Protein AF-A0A7Y4WC25-F1 (afdb_monomer)

Secondary structure (DSSP, 8-state):
-------------------TTTTSSS-EEEEETTTEEEEEEETTEEEEEETTS-GGG----BSSHHHHHHHHHHHTSTTSSSPPPGGGEEEEE--HHHHHHHHHHS----TT----

Nearest PDB structures (foldseek):
  9dtr-assembly1_v  TM=3.195E-01  e=4.564E+00  Saccharomyces cerevisiae

Solvent-accessible surface area (backbone atoms only — not comparable to full-atom values): 7009 Å² total; per-residue (Å²): 140,81,84,89,80,77,84,81,88,67,99,77,82,74,78,75,62,70,52,88,61,40,87,44,81,64,41,19,26,47,33,34,79,83,51,28,37,36,30,50,54,58,94,78,41,80,35,23,48,71,71,61,74,58,51,47,64,27,52,35,51,27,84,40,66,68,57,47,52,52,48,50,52,43,41,46,26,92,87,28,86,74,56,48,60,68,91,42,53,44,82,43,75,33,59,49,67,61,24,52,49,31,30,70,77,30,60,71,73,57,90,79,69,67,84,130

Foldseek 3Di:
DDDPDDPPPDPDDDDDQAPPCLLPAKAKWKAFQPQGTWLTADPLGTHHPPNNVCLLSFGHGDRYPVRVVVVLVCLQDPVRPHRDDSVRMDMDMRDNVRRVVSNVVPPPPPPPPPDD

Structure (mmCIF, N/CA/C/O backbone):
data_AF-A0A7Y4WC25-F1
#
_entry.id   AF-A0A7Y4WC25-F1
#
loop_
_atom_site.group_PDB
_atom_site.id
_atom_site.type_symbol
_atom_site.label_atom_id
_atom_site.label_alt_id
_atom_site.label_comp_id
_atom_site.label_asym_id
_atom_site.label_entity_id
_atom_sit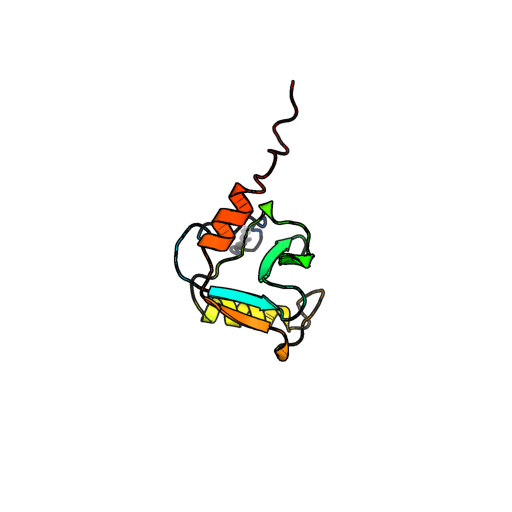e.label_seq_id
_atom_site.pdbx_PDB_ins_code
_atom_site.Cartn_x
_atom_site.Cartn_y
_atom_site.Cartn_z
_atom_site.occupancy
_atom_site.B_iso_or_equiv
_atom_site.auth_seq_id
_atom_site.auth_comp_id
_atom_site.auth_asym_id
_atom_site.auth_atom_id
_atom_site.pdbx_PDB_model_num
ATOM 1 N N . MET A 1 1 ? -23.421 43.348 -3.992 1.00 40.81 1 MET A N 1
ATOM 2 C CA . MET A 1 1 ? -23.789 42.730 -2.698 1.00 40.81 1 MET A CA 1
ATOM 3 C C . MET A 1 1 ? -24.874 41.711 -3.036 1.00 40.81 1 MET A C 1
ATOM 5 O O . MET A 1 1 ? -25.924 42.128 -3.481 1.00 40.81 1 MET A O 1
ATOM 9 N N . LEU A 1 2 ? -24.627 40.406 -3.122 1.00 38.16 2 LEU A N 1
ATOM 10 C CA . LEU A 1 2 ? -23.983 39.520 -2.155 1.00 38.16 2 LEU A CA 1
ATOM 11 C C . LEU A 1 2 ? -22.886 38.628 -2.761 1.00 38.16 2 LEU A C 1
ATOM 13 O O . LEU A 1 2 ? -22.906 38.282 -3.939 1.00 38.16 2 LEU A O 1
ATOM 17 N N . LEU A 1 3 ? -21.927 38.306 -1.893 1.00 34.00 3 LEU A N 1
ATOM 18 C CA . LEU A 1 3 ? -20.726 37.508 -2.104 1.00 34.00 3 LEU A CA 1
ATOM 19 C C . LEU A 1 3 ? -21.023 36.117 -2.685 1.00 34.00 3 LEU A C 1
ATOM 21 O O . LEU A 1 3 ? -21.731 35.327 -2.065 1.00 34.00 3 LEU A O 1
ATOM 25 N N . TRP A 1 4 ? -20.337 35.756 -3.768 1.00 30.22 4 TRP A N 1
ATOM 26 C CA . TRP A 1 4 ? -20.023 34.358 -4.056 1.00 30.22 4 TRP A CA 1
ATOM 27 C C . TRP A 1 4 ? -18.751 33.983 -3.291 1.00 30.22 4 TRP A C 1
ATOM 29 O O . TRP A 1 4 ? -17.641 34.123 -3.793 1.00 30.22 4 TRP A O 1
ATOM 39 N N . LYS A 1 5 ? -18.909 33.531 -2.043 1.00 40.50 5 LYS A N 1
ATOM 40 C CA . LYS A 1 5 ? -17.869 32.775 -1.338 1.00 40.50 5 LYS A CA 1
ATOM 41 C C . LYS A 1 5 ? -18.231 31.297 -1.447 1.00 40.50 5 LYS A C 1
ATOM 43 O O . LYS A 1 5 ? -18.996 30.779 -0.642 1.00 40.50 5 LYS A O 1
ATOM 48 N N . LYS A 1 6 ? -17.680 30.616 -2.447 1.00 37.31 6 LYS A N 1
ATOM 49 C CA . LYS A 1 6 ? -17.487 29.166 -2.386 1.00 37.31 6 LYS A CA 1
ATOM 50 C C . LYS A 1 6 ? -15.992 28.925 -2.243 1.00 37.31 6 LYS A C 1
ATOM 52 O O . LYS A 1 6 ? -15.272 28.797 -3.223 1.00 37.31 6 LYS A O 1
ATOM 57 N N . HIS A 1 7 ? -15.543 28.943 -0.989 1.00 38.41 7 HIS A N 1
ATOM 58 C CA . HIS A 1 7 ? -14.337 28.226 -0.603 1.00 38.41 7 HIS A CA 1
ATOM 59 C C . HIS A 1 7 ? -14.639 26.740 -0.803 1.00 38.41 7 HIS A C 1
ATOM 61 O O . HIS A 1 7 ? -15.397 26.165 -0.028 1.00 38.41 7 HIS A O 1
ATOM 67 N N . TYR A 1 8 ? -14.074 26.148 -1.847 1.00 38.03 8 TYR A N 1
ATOM 68 C CA . TYR A 1 8 ? -13.748 24.729 -1.831 1.00 38.03 8 TYR A CA 1
ATOM 69 C C . TYR A 1 8 ? -12.241 24.647 -1.653 1.00 38.03 8 TYR A C 1
ATOM 71 O O . TYR A 1 8 ? -11.482 24.588 -2.613 1.00 38.03 8 TYR A O 1
ATOM 79 N N . ASP A 1 9 ? -11.837 24.736 -0.391 1.00 44.38 9 ASP A N 1
ATOM 80 C CA . ASP A 1 9 ? -10.570 24.185 0.057 1.00 44.38 9 ASP A CA 1
ATOM 81 C C . ASP A 1 9 ? -10.885 22.742 0.454 1.00 44.38 9 ASP A C 1
ATOM 83 O O . ASP A 1 9 ? -11.453 22.473 1.514 1.00 44.38 9 ASP A O 1
ATOM 87 N N . THR A 1 10 ? -10.699 21.816 -0.481 1.00 34.53 10 THR A N 1
ATOM 88 C CA . THR A 1 10 ? -10.650 20.384 -0.185 1.00 34.53 10 THR A CA 1
ATOM 89 C C . THR A 1 10 ? -9.776 19.738 -1.248 1.00 34.53 10 THR A C 1
ATOM 91 O O . THR A 1 10 ? -10.219 19.439 -2.357 1.00 34.53 10 THR A O 1
ATOM 94 N N . GLU A 1 11 ? -8.497 19.574 -0.916 1.00 40.16 11 GLU A N 1
ATOM 95 C CA . GLU A 1 11 ? -7.600 18.641 -1.588 1.00 40.16 11 GLU A CA 1
ATOM 96 C C . GLU A 1 11 ? -8.233 17.238 -1.564 1.00 40.16 11 GLU A C 1
ATOM 98 O O . GLU A 1 11 ? -8.145 16.521 -0.574 1.00 40.16 11 GLU A O 1
ATOM 103 N N . GLY A 1 12 ? -8.928 16.855 -2.633 1.00 38.34 12 GLY A N 1
ATOM 104 C CA . GLY A 1 12 ? -9.582 15.542 -2.724 1.00 38.34 12 GLY A CA 1
ATOM 105 C C . GLY A 1 12 ? -9.724 15.007 -4.145 1.00 38.34 12 GLY A C 1
ATOM 106 O O . GLY A 1 12 ? -10.370 13.992 -4.358 1.00 38.34 12 GLY A O 1
ATOM 107 N N . GLY A 1 13 ? -9.122 15.683 -5.123 1.00 38.06 13 GLY A N 1
ATOM 108 C CA . GLY A 1 13 ? -9.088 15.262 -6.521 1.00 38.06 13 GLY A CA 1
ATOM 109 C C . GLY A 1 13 ? -7.654 15.066 -6.992 1.00 38.06 13 GLY A C 1
ATOM 110 O O . GLY A 1 13 ? -7.223 15.749 -7.915 1.00 38.06 13 GLY A O 1
ATOM 111 N N . ARG A 1 14 ? -6.875 14.200 -6.331 1.00 41.31 14 ARG A N 1
ATOM 112 C CA . ARG A 1 14 ? -5.593 13.753 -6.891 1.00 41.31 14 ARG A CA 1
ATOM 113 C C . ARG A 1 14 ? -5.847 12.508 -7.723 1.00 41.31 14 ARG A C 1
ATOM 115 O O . ARG A 1 14 ? -6.046 11.421 -7.196 1.00 41.31 14 ARG A O 1
ATOM 122 N N . THR A 1 15 ? -5.832 12.708 -9.034 1.00 45.72 15 THR A N 1
ATOM 123 C CA . THR A 1 15 ? -5.482 11.703 -10.036 1.00 45.72 15 THR A CA 1
ATOM 124 C C . THR A 1 15 ? -4.391 10.793 -9.461 1.00 45.72 15 THR A C 1
ATOM 126 O O . THR A 1 15 ? -3.371 11.300 -8.990 1.00 45.72 15 THR A O 1
ATOM 129 N N . MET A 1 16 ? -4.636 9.480 -9.426 1.00 46.72 16 MET A N 1
ATOM 130 C CA . MET A 1 16 ? -3.776 8.495 -8.760 1.00 46.72 16 MET A CA 1
ATOM 131 C C . MET A 1 16 ? -2.464 8.301 -9.522 1.00 46.72 16 MET A C 1
ATOM 133 O O . MET A 1 16 ? -2.290 7.374 -10.303 1.00 46.72 16 MET A O 1
ATOM 137 N N . SER A 1 17 ? -1.547 9.237 -9.309 1.00 49.59 17 SER A N 1
ATOM 138 C CA . SER A 1 17 ? -0.121 9.013 -9.475 1.00 49.59 17 SER A CA 1
ATOM 139 C C . SER A 1 17 ? 0.361 8.227 -8.263 1.00 49.59 17 SER A C 1
ATOM 141 O O . SER A 1 17 ? -0.114 8.481 -7.151 1.00 49.59 17 SER A O 1
ATOM 143 N N . LEU A 1 18 ? 1.334 7.331 -8.458 1.00 59.03 18 LEU A N 1
ATOM 144 C CA . LEU A 1 18 ? 2.120 6.782 -7.353 1.00 59.03 18 LEU A CA 1
ATOM 145 C C . LEU A 1 18 ? 2.463 7.889 -6.363 1.00 59.03 18 LEU A C 1
ATOM 147 O O . LEU A 1 18 ? 2.740 9.021 -6.786 1.00 59.03 18 LEU A O 1
ATOM 151 N N . GLU A 1 19 ? 2.473 7.563 -5.064 1.00 66.50 19 GLU A N 1
ATOM 152 C CA . GLU A 1 19 ? 2.956 8.512 -4.067 1.00 66.50 19 GLU A CA 1
ATOM 153 C C . GLU A 1 19 ? 4.323 8.999 -4.557 1.00 66.50 19 GLU A C 1
ATOM 155 O O . GLU A 1 19 ? 5.209 8.185 -4.801 1.00 66.50 19 GLU A O 1
ATOM 160 N N . SER A 1 20 ? 4.500 10.307 -4.769 1.00 67.12 20 SER A N 1
ATOM 161 C CA . SER A 1 20 ? 5.728 10.848 -5.381 1.00 67.12 20 SER A CA 1
ATOM 162 C C . SER A 1 20 ? 6.982 10.498 -4.571 1.00 67.12 20 SER A C 1
ATOM 164 O O . SER A 1 20 ? 8.104 10.588 -5.057 1.00 67.12 20 SER A O 1
ATOM 166 N N . SER A 1 21 ? 6.774 10.090 -3.320 1.00 78.75 21 SER A N 1
ATOM 167 C CA . SER A 1 21 ? 7.783 9.600 -2.399 1.00 78.75 21 SER A CA 1
ATOM 168 C C . SER A 1 21 ? 8.173 8.131 -2.621 1.00 78.75 21 SER A C 1
ATOM 170 O O . SER A 1 21 ? 9.079 7.678 -1.936 1.00 78.75 21 SER A O 1
ATOM 172 N N . SER A 1 22 ? 7.532 7.384 -3.527 1.00 82.94 22 SER A N 1
ATOM 173 C CA . SER A 1 22 ? 7.744 5.933 -3.696 1.00 82.94 22 SER A CA 1
ATOM 174 C C . SER A 1 22 ? 9.184 5.591 -4.080 1.00 82.94 22 SER A C 1
ATOM 176 O O . SER A 1 22 ? 9.710 4.584 -3.640 1.00 82.94 22 SER A O 1
ATOM 178 N N . HIS A 1 23 ? 9.879 6.488 -4.779 1.00 85.31 23 HIS A N 1
ATOM 179 C CA . HIS A 1 23 ? 11.304 6.327 -5.088 1.00 85.31 23 HIS A CA 1
ATOM 180 C C . HIS A 1 23 ? 12.242 6.619 -3.899 1.00 85.31 23 HIS A C 1
ATOM 182 O O . HIS A 1 23 ? 13.459 6.534 -4.035 1.00 85.31 23 HIS A O 1
ATOM 188 N N . LEU A 1 24 ? 11.714 7.030 -2.741 1.00 88.44 24 LEU A N 1
ATOM 189 C CA . LEU A 1 24 ? 12.517 7.304 -1.552 1.00 88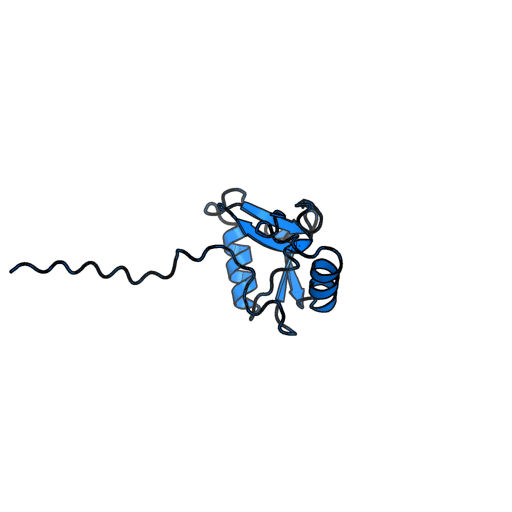.44 24 LEU A CA 1
ATOM 190 C C . LEU A 1 24 ? 12.665 6.041 -0.694 1.00 88.44 24 LEU A C 1
ATOM 192 O O . LEU A 1 24 ? 11.695 5.305 -0.501 1.00 88.44 24 LEU A O 1
ATOM 196 N N . PRO A 1 25 ? 13.842 5.824 -0.081 1.00 89.56 25 PRO A N 1
ATOM 197 C CA . PRO A 1 25 ? 14.042 4.701 0.821 1.00 89.56 25 PRO A CA 1
ATOM 198 C C . PRO A 1 25 ? 13.209 4.820 2.106 1.00 89.56 25 PRO A C 1
ATOM 200 O O . PRO A 1 25 ? 12.725 5.893 2.500 1.00 89.56 25 PRO A O 1
ATOM 203 N N . GLY A 1 26 ? 13.081 3.683 2.793 1.00 93.31 26 GLY A N 1
ATOM 204 C CA . GLY A 1 26 ? 12.339 3.558 4.046 1.00 93.31 26 GLY A CA 1
ATOM 205 C C . GLY A 1 26 ? 10.834 3.773 3.882 1.00 93.31 26 GLY A C 1
ATOM 206 O O . GLY A 1 26 ? 10.320 3.874 2.772 1.00 93.31 26 GLY A O 1
ATOM 207 N N . GLY A 1 27 ? 10.125 3.871 5.004 1.00 96.06 27 GLY A N 1
ATOM 208 C CA . GLY A 1 27 ? 8.663 3.910 5.025 1.00 96.06 27 GLY A CA 1
ATOM 209 C C . GLY A 1 27 ? 8.052 2.515 5.131 1.00 96.06 27 GLY A C 1
ATOM 210 O O . GLY A 1 27 ? 8.713 1.552 5.529 1.00 96.06 27 GLY A O 1
ATOM 211 N N . PHE A 1 28 ? 6.769 2.426 4.802 1.00 97.69 28 PHE A N 1
ATOM 212 C CA . PHE A 1 28 ? 5.942 1.247 5.025 1.00 97.69 28 PHE A CA 1
ATOM 213 C C . PHE A 1 28 ? 5.125 0.908 3.784 1.00 97.69 28 PHE A C 1
ATOM 215 O O . PHE A 1 28 ? 4.846 1.772 2.959 1.00 97.69 28 PHE A O 1
ATOM 222 N N . GLN A 1 29 ? 4.705 -0.343 3.681 1.00 97.12 29 GLN A N 1
ATOM 223 C CA . GLN A 1 29 ? 3.760 -0.817 2.677 1.00 97.12 29 GLN A C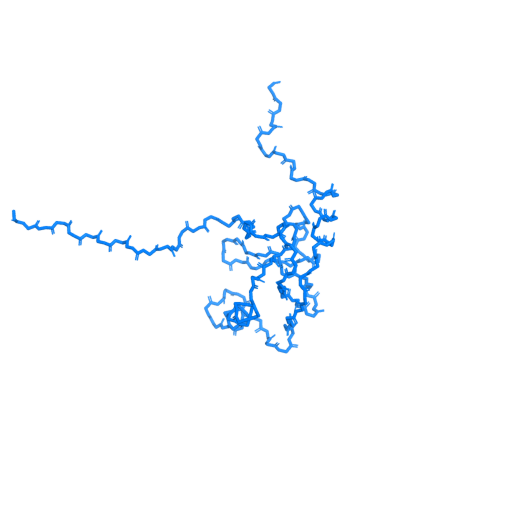A 1
ATOM 224 C C . GLN A 1 29 ? 2.745 -1.753 3.310 1.00 97.12 29 GLN A C 1
ATOM 226 O O . GLN A 1 29 ? 2.977 -2.316 4.384 1.00 97.12 29 GLN A O 1
ATOM 231 N N . ILE A 1 30 ? 1.627 -1.922 2.614 1.00 97.62 30 ILE A N 1
ATOM 232 C CA . ILE A 1 30 ? 0.553 -2.822 3.015 1.00 97.62 30 ILE A CA 1
ATOM 233 C C . ILE A 1 30 ? 0.664 -4.089 2.176 1.00 97.62 30 ILE A C 1
ATOM 235 O O . ILE A 1 30 ? 0.798 -4.031 0.955 1.00 97.62 30 ILE A O 1
ATOM 239 N N . MET A 1 31 ? 0.601 -5.235 2.838 1.00 98.00 31 MET A N 1
ATOM 240 C CA . MET A 1 31 ? 0.528 -6.547 2.220 1.00 98.00 31 MET A CA 1
ATOM 241 C C . MET A 1 31 ? -0.788 -7.200 2.610 1.00 98.00 31 MET A C 1
ATOM 243 O O . MET A 1 31 ? -1.139 -7.244 3.784 1.00 98.00 31 MET A O 1
ATOM 247 N N . HIS A 1 32 ? -1.477 -7.753 1.628 1.00 97.81 32 HIS A N 1
ATOM 248 C CA . HIS A 1 32 ? -2.568 -8.682 1.819 1.00 97.81 32 HIS A CA 1
ATOM 249 C C . HIS A 1 32 ? -2.063 -10.121 1.673 1.00 97.81 32 HIS A C 1
ATOM 251 O O . HIS A 1 32 ? -1.343 -10.448 0.728 1.00 97.81 32 HIS A O 1
ATOM 257 N N . ARG A 1 33 ? -2.486 -11.013 2.572 1.00 96.56 33 ARG A N 1
ATOM 258 C CA . ARG A 1 33 ? -2.009 -12.403 2.669 1.00 96.56 33 ARG A CA 1
ATOM 259 C C . ARG A 1 33 ? -2.135 -13.206 1.369 1.00 96.56 33 ARG A C 1
ATOM 261 O O . ARG A 1 33 ? -1.267 -14.024 1.080 1.00 96.56 33 ARG A O 1
ATOM 268 N N . THR A 1 34 ? -3.224 -13.018 0.625 1.00 95.62 34 THR A N 1
ATOM 269 C CA . THR A 1 34 ? -3.471 -13.710 -0.657 1.00 95.62 34 THR A CA 1
ATOM 270 C C . THR A 1 34 ? -3.241 -12.825 -1.884 1.00 95.62 34 THR A C 1
ATOM 272 O O . THR A 1 34 ? -2.589 -13.267 -2.822 1.00 95.62 34 THR A O 1
ATOM 275 N N . LEU A 1 35 ? -3.755 -11.588 -1.882 1.00 95.75 35 LEU A N 1
ATOM 276 C CA . LEU A 1 35 ? -3.677 -10.664 -3.019 1.00 95.75 35 LEU A CA 1
ATOM 277 C C . LEU A 1 35 ? -2.267 -10.095 -3.268 1.00 95.75 35 LEU A C 1
ATOM 279 O O . LEU A 1 35 ? -1.959 -9.731 -4.405 1.00 95.75 35 LEU A O 1
ATOM 283 N N . GLY A 1 36 ? -1.407 -10.051 -2.246 1.00 95.81 36 GLY A N 1
ATOM 284 C CA . GLY A 1 36 ? -0.025 -9.581 -2.345 1.00 95.81 36 GLY A CA 1
ATOM 285 C C . GLY A 1 36 ? 0.166 -8.136 -1.875 1.00 95.81 36 GLY A C 1
ATOM 286 O O . GLY A 1 36 ? -0.460 -7.717 -0.908 1.00 95.81 36 GLY A O 1
ATOM 287 N N . ILE A 1 37 ? 1.073 -7.373 -2.483 1.00 96.38 37 ILE A N 1
ATOM 288 C CA . ILE A 1 37 ? 1.474 -6.039 -2.001 1.00 96.38 37 ILE A CA 1
ATOM 289 C C . ILE A 1 37 ? 0.604 -4.953 -2.628 1.00 96.38 37 ILE A C 1
ATOM 291 O O . ILE A 1 37 ? 0.416 -4.926 -3.839 1.00 96.38 37 ILE A O 1
ATOM 295 N N . TYR A 1 38 ? 0.103 -4.032 -1.812 1.00 94.69 38 TYR A N 1
ATOM 296 C CA . TYR A 1 38 ? -0.700 -2.906 -2.268 1.00 94.69 38 TYR A CA 1
ATOM 297 C C . TYR A 1 38 ? 0.101 -1.986 -3.205 1.00 94.69 38 TYR A C 1
ATOM 299 O O . TYR A 1 38 ? 1.172 -1.489 -2.848 1.00 94.69 38 TYR A O 1
ATOM 307 N N . GLN A 1 39 ? -0.431 -1.734 -4.399 1.00 92.00 39 GLN A N 1
ATOM 308 C CA . GLN A 1 39 ? 0.194 -0.866 -5.407 1.00 92.00 39 GLN A CA 1
ATOM 309 C C . GLN A 1 39 ? -0.453 0.517 -5.482 1.00 92.00 39 GLN A C 1
ATOM 311 O O . GLN A 1 39 ? 0.146 1.460 -5.991 1.00 92.00 39 GLN A O 1
ATOM 316 N N . GLY A 1 40 ? -1.658 0.661 -4.938 1.00 90.06 40 GLY A N 1
ATOM 317 C CA . GLY A 1 40 ? -2.451 1.876 -5.042 1.00 90.06 40 GLY A CA 1
ATOM 318 C C . GLY A 1 40 ? -3.894 1.539 -5.373 1.00 90.06 40 GLY A C 1
ATOM 319 O O . GLY A 1 40 ? -4.319 0.388 -5.284 1.00 90.06 40 GLY A O 1
ATOM 320 N N . SER A 1 41 ? -4.649 2.550 -5.766 1.00 87.31 41 SER A N 1
ATOM 321 C CA . SER A 1 41 ? -6.003 2.366 -6.268 1.00 87.31 41 SER A CA 1
ATOM 322 C C . SER A 1 41 ? -6.198 3.134 -7.576 1.00 87.31 41 SER A C 1
ATOM 324 O O . SER A 1 41 ? -5.353 3.931 -7.979 1.00 87.31 41 SER A O 1
ATOM 326 N N . ALA A 1 42 ? -7.284 2.874 -8.295 1.00 83.38 42 ALA A N 1
ATOM 327 C CA . ALA A 1 42 ? -7.826 3.772 -9.313 1.00 83.38 42 ALA A CA 1
ATOM 328 C C . ALA A 1 42 ? -9.324 3.519 -9.415 1.00 83.38 42 ALA A C 1
ATOM 330 O O . ALA A 1 42 ? -9.765 2.379 -9.307 1.00 83.38 42 ALA A O 1
ATOM 331 N N . ILE A 1 43 ? -10.106 4.585 -9.618 1.00 83.75 43 ILE A N 1
ATOM 332 C CA . ILE A 1 43 ? -11.574 4.483 -9.688 1.00 83.75 43 ILE A CA 1
ATOM 333 C C . ILE A 1 43 ? -12.110 3.716 -8.457 1.00 83.75 43 ILE A C 1
ATOM 335 O O . ILE A 1 43 ? -12.894 2.784 -8.571 1.00 83.75 43 ILE A O 1
ATOM 339 N N . GLU A 1 44 ? -11.601 4.086 -7.276 1.00 80.62 44 GLU A N 1
ATOM 340 C CA . GLU A 1 44 ? -11.954 3.514 -5.964 1.00 80.62 44 GLU A CA 1
ATOM 341 C C . GLU A 1 44 ? -11.617 2.020 -5.753 1.00 80.62 44 GLU A C 1
ATOM 343 O O . GLU A 1 44 ? -11.882 1.487 -4.679 1.00 80.62 44 GLU A O 1
ATOM 348 N N . LEU A 1 45 ? -10.968 1.352 -6.712 1.00 85.12 45 LEU A N 1
ATOM 349 C CA . LEU A 1 45 ? -10.560 -0.052 -6.598 1.00 85.12 45 LEU A CA 1
ATOM 350 C C . LEU A 1 45 ? -9.083 -0.187 -6.234 1.00 85.12 45 LEU A C 1
ATOM 352 O O . LEU A 1 45 ? -8.237 0.476 -6.830 1.00 85.12 45 LEU A O 1
ATOM 356 N N . ALA A 1 46 ? -8.782 -1.058 -5.270 1.00 90.62 46 ALA A N 1
ATOM 357 C CA . ALA A 1 46 ? -7.430 -1.355 -4.805 1.00 90.62 46 ALA A CA 1
ATOM 358 C C . ALA A 1 46 ? -6.713 -2.358 -5.724 1.00 90.62 46 ALA A C 1
ATOM 360 O O . ALA A 1 46 ? -7.253 -3.411 -6.057 1.00 90.62 46 ALA A O 1
ATOM 361 N N . PHE A 1 47 ? -5.459 -2.068 -6.069 1.00 91.25 47 PHE A N 1
ATOM 362 C CA . PHE A 1 47 ? -4.596 -2.946 -6.856 1.00 91.25 47 PHE A CA 1
ATOM 363 C C . PHE A 1 47 ? -3.519 -3.584 -5.989 1.00 91.25 47 PHE A C 1
ATOM 365 O O . PHE A 1 47 ? -2.943 -2.949 -5.100 1.00 91.25 47 PHE A O 1
ATOM 372 N N . TRP A 1 48 ? -3.223 -4.844 -6.291 1.00 94.31 48 TRP A N 1
ATOM 373 C CA . TRP A 1 48 ? -2.323 -5.680 -5.509 1.00 94.31 48 TRP A CA 1
ATOM 374 C C . TRP A 1 48 ? -1.354 -6.408 -6.431 1.00 94.31 48 TRP A C 1
ATOM 376 O O . TRP A 1 48 ? -1.798 -7.091 -7.345 1.00 94.31 48 TRP A O 1
ATOM 386 N N . TYR A 1 49 ? -0.053 -6.329 -6.185 1.00 92.06 49 TYR A N 1
ATOM 387 C CA . TYR A 1 49 ? 0.941 -7.120 -6.901 1.00 92.06 49 TYR A CA 1
ATOM 388 C C . TYR A 1 49 ? 1.131 -8.484 -6.224 1.00 92.06 49 TYR A C 1
ATOM 390 O O . TYR A 1 49 ? 1.390 -8.506 -5.019 1.00 92.06 49 TYR A O 1
ATOM 398 N N . PRO A 1 50 ? 1.093 -9.615 -6.953 1.00 92.44 50 PRO A N 1
ATOM 399 C CA . PRO A 1 50 ? 1.003 -9.731 -8.415 1.00 92.44 50 PRO A CA 1
ATOM 400 C C . PRO A 1 50 ? -0.425 -9.842 -8.979 1.00 92.44 50 PRO A C 1
ATOM 402 O O . PRO A 1 50 ? -0.590 -9.938 -10.192 1.00 92.44 50 PRO A O 1
ATOM 405 N N . SER A 1 51 ? -1.457 -9.843 -8.135 1.00 90.12 51 SER A N 1
ATOM 406 C CA . SER A 1 51 ? -2.838 -10.174 -8.524 1.00 90.12 51 SER A CA 1
ATOM 407 C C . SER A 1 51 ? -3.481 -9.243 -9.564 1.00 90.12 51 SER A C 1
ATOM 409 O O . SER A 1 51 ? -4.315 -9.696 -10.341 1.00 90.12 51 SER A O 1
ATOM 411 N N . SER A 1 52 ? -3.117 -7.960 -9.591 1.00 86.06 52 SER A N 1
ATOM 412 C CA . SER A 1 52 ? -3.638 -6.942 -10.516 1.00 86.06 52 SER A CA 1
ATOM 413 C C . SER A 1 52 ? -3.072 -7.071 -11.931 1.00 86.06 52 SER A C 1
ATOM 415 O O . SER A 1 52 ? -3.671 -6.556 -12.872 1.00 86.06 52 SER A O 1
ATOM 417 N N . GLY A 1 53 ? -1.910 -7.717 -12.087 1.00 82.38 53 GLY A N 1
ATOM 418 C CA . GLY A 1 53 ? -1.176 -7.749 -13.351 1.00 82.38 53 GLY A CA 1
ATOM 419 C C . GLY A 1 53 ? -0.642 -6.385 -13.806 1.00 82.38 53 GLY A C 1
ATOM 420 O O . GLY A 1 53 ? -0.416 -6.220 -14.999 1.00 82.38 53 GLY A O 1
ATOM 421 N N . MET A 1 54 ? -0.446 -5.433 -12.883 1.00 84.81 54 MET A N 1
ATOM 422 C CA . MET A 1 54 ? 0.004 -4.058 -13.167 1.00 84.81 54 MET A CA 1
ATOM 423 C C . MET A 1 54 ? 1.394 -3.746 -12.562 1.00 84.81 54 MET A C 1
ATOM 425 O O . MET A 1 54 ? 1.520 -2.859 -11.709 1.00 84.81 54 MET A O 1
ATOM 429 N N . PRO A 1 55 ? 2.458 -4.500 -12.903 1.00 83.50 55 PRO A N 1
ATOM 430 C CA . PRO A 1 55 ? 3.793 -4.323 -12.319 1.00 83.50 55 PRO A CA 1
ATOM 431 C C . PRO A 1 55 ? 4.437 -2.959 -12.624 1.00 83.50 55 PRO A C 1
ATOM 433 O O . PRO A 1 55 ? 5.251 -2.482 -11.840 1.00 83.50 55 PRO A O 1
ATOM 436 N N . GLU A 1 56 ? 4.043 -2.302 -13.712 1.00 83.19 56 GLU A N 1
ATOM 437 C CA . GLU A 1 56 ? 4.558 -1.006 -14.165 1.00 83.19 56 GLU A CA 1
ATOM 438 C C . GLU A 1 56 ? 4.236 0.157 -13.217 1.00 83.19 56 GLU A C 1
ATOM 440 O O . GLU A 1 56 ? 4.901 1.193 -13.229 1.00 83.19 56 GLU A O 1
ATOM 445 N N . TYR A 1 57 ? 3.244 -0.032 -12.347 1.00 82.69 57 TYR A N 1
ATOM 446 C CA . TYR A 1 57 ? 2.928 0.897 -11.268 1.00 82.69 57 TYR A CA 1
ATOM 447 C C . TYR A 1 57 ? 3.819 0.691 -10.033 1.00 82.69 57 TYR A C 1
ATOM 449 O O . TYR A 1 57 ? 3.731 1.462 -9.088 1.00 82.69 57 TYR A O 1
ATOM 457 N N . GLY A 1 58 ? 4.686 -0.323 -9.988 1.00 90.19 58 GLY A N 1
ATOM 458 C CA . GLY A 1 58 ? 5.533 -0.589 -8.823 1.00 90.19 58 GLY A CA 1
ATOM 459 C C . GL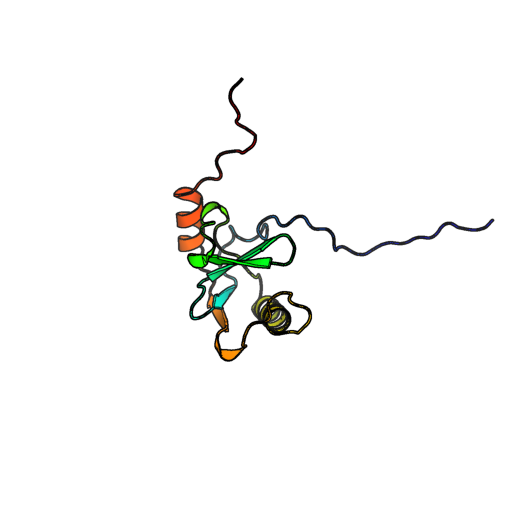Y A 1 58 ? 4.736 -0.785 -7.523 1.00 90.19 58 GLY A C 1
ATOM 460 O O . GLY A 1 58 ? 3.566 -1.167 -7.536 1.00 90.19 58 GLY A O 1
ATOM 461 N N . LEU A 1 59 ? 5.391 -0.563 -6.380 1.00 92.56 59 LEU A N 1
ATOM 462 C CA . LEU A 1 59 ? 4.791 -0.707 -5.042 1.00 92.56 59 LEU A CA 1
ATOM 463 C C . LEU A 1 59 ? 4.426 0.643 -4.410 1.00 92.56 59 LEU A C 1
ATOM 465 O O . LEU A 1 59 ? 5.187 1.607 -4.539 1.00 92.56 59 LEU A O 1
ATOM 469 N N . CYS A 1 60 ? 3.322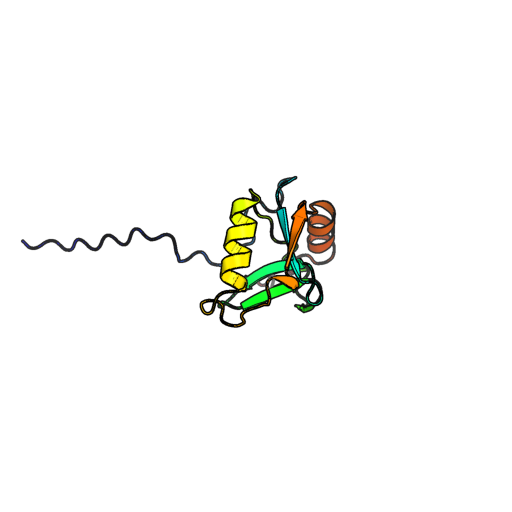 0.681 -3.653 1.00 93.56 60 CYS A N 1
ATOM 470 C CA . CYS A 1 60 ? 2.895 1.859 -2.898 1.00 93.56 60 CYS A CA 1
ATOM 471 C C . CYS A 1 60 ? 3.705 2.020 -1.605 1.00 93.56 60 CYS A C 1
ATOM 473 O O . CYS A 1 60 ? 3.850 1.079 -0.820 1.00 93.56 60 CYS A O 1
ATOM 475 N N . ARG A 1 61 ? 4.188 3.240 -1.357 1.00 95.31 61 ARG A N 1
ATOM 476 C CA . ARG A 1 61 ? 4.925 3.609 -0.148 1.00 95.31 61 ARG A CA 1
ATOM 477 C C . ARG A 1 61 ? 4.099 4.534 0.730 1.00 95.31 61 ARG A C 1
ATOM 479 O O . ARG A 1 61 ? 3.631 5.550 0.246 1.00 95.31 61 ARG A O 1
ATOM 486 N N . PHE A 1 62 ? 4.053 4.260 2.029 1.00 94.94 62 PHE A N 1
ATOM 487 C CA . PHE A 1 62 ? 3.561 5.167 3.063 1.00 94.94 62 PHE A CA 1
ATOM 488 C C . PHE A 1 62 ? 4.734 5.740 3.861 1.00 94.94 62 PHE A C 1
ATOM 490 O O . PHE A 1 62 ? 5.575 5.002 4.376 1.00 94.94 62 PHE A O 1
ATOM 497 N N . VAL A 1 63 ? 4.775 7.067 4.018 1.00 94.31 63 VAL A N 1
ATOM 498 C CA . VAL A 1 63 ? 5.857 7.750 4.760 1.00 94.31 63 VAL A CA 1
ATOM 499 C C . VAL A 1 63 ? 5.965 7.286 6.216 1.00 94.31 63 VAL A C 1
ATOM 501 O O . VAL A 1 63 ? 7.071 7.176 6.740 1.00 94.31 63 VAL A O 1
ATOM 504 N N . THR A 1 64 ? 4.833 7.043 6.880 1.00 95.12 64 THR A N 1
ATOM 505 C CA . THR A 1 64 ? 4.787 6.661 8.298 1.00 95.12 64 THR A CA 1
ATOM 506 C C . THR A 1 64 ? 3.872 5.464 8.510 1.00 95.12 64 THR A C 1
ATOM 508 O O . THR A 1 64 ? 3.004 5.178 7.679 1.00 95.12 64 THR A O 1
ATOM 511 N N . LYS A 1 65 ? 4.060 4.771 9.637 1.00 96.31 65 LYS A N 1
ATOM 512 C CA . LYS A 1 65 ? 3.272 3.585 9.968 1.00 96.31 65 LYS A CA 1
ATOM 513 C C . LYS A 1 65 ? 1.810 3.950 10.208 1.00 96.31 65 LYS A C 1
ATOM 515 O O . LYS A 1 65 ? 0.929 3.253 9.730 1.00 96.31 65 LYS A O 1
ATOM 520 N N . GLU A 1 66 ? 1.557 5.087 10.846 1.00 97.19 66 GLU A N 1
ATOM 521 C CA . GLU A 1 66 ? 0.214 5.576 11.172 1.00 97.19 66 GLU A CA 1
ATOM 522 C C . GLU A 1 66 ? -0.599 5.862 9.903 1.00 97.19 66 GLU A C 1
ATOM 524 O O . GLU A 1 66 ? -1.806 5.635 9.867 1.00 97.19 66 GLU A O 1
ATOM 529 N N . LYS A 1 67 ? 0.056 6.327 8.826 1.00 95.44 67 LYS A N 1
ATOM 530 C CA . LYS A 1 67 ? -0.599 6.485 7.520 1.00 95.44 67 LYS A CA 1
ATOM 531 C C . LYS A 1 67 ? -0.999 5.138 6.924 1.00 95.44 67 LYS A C 1
ATOM 533 O O . LYS A 1 67 ? -2.111 5.025 6.420 1.00 95.44 67 LYS A O 1
ATOM 538 N N . ALA A 1 68 ? -0.122 4.136 7.002 1.00 96.31 68 ALA A N 1
ATOM 539 C CA . ALA A 1 68 ? -0.440 2.784 6.550 1.00 96.31 68 ALA A CA 1
ATOM 540 C C . ALA A 1 68 ? -1.564 2.158 7.398 1.00 96.31 68 ALA A C 1
ATOM 542 O O . ALA A 1 68 ? -2.489 1.581 6.842 1.00 96.31 68 ALA A O 1
ATOM 543 N N . GLU A 1 69 ? -1.547 2.340 8.722 1.00 97.62 69 GLU A N 1
ATOM 544 C CA . GLU A 1 69 ? -2.598 1.872 9.641 1.00 97.62 69 GLU A CA 1
ATOM 545 C C . GLU A 1 69 ? -3.949 2.535 9.341 1.00 97.62 69 GLU A C 1
ATOM 547 O O . GLU A 1 69 ? -4.963 1.848 9.225 1.00 97.62 69 GLU 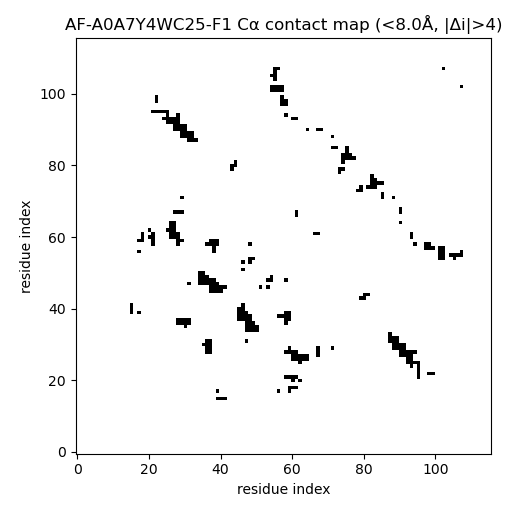A O 1
ATOM 552 N N . SER A 1 70 ? -3.962 3.855 9.132 1.00 96.25 70 SER A N 1
ATOM 553 C CA . SER A 1 70 ? -5.160 4.593 8.714 1.00 96.25 70 SER A CA 1
ATOM 554 C C . SER A 1 70 ? -5.710 4.083 7.377 1.00 96.25 70 SER A C 1
ATOM 556 O O . SER A 1 70 ? -6.920 3.931 7.208 1.00 96.25 70 SER A O 1
ATOM 558 N N . TYR A 1 71 ? -4.826 3.749 6.433 1.00 95.88 71 TYR A N 1
ATOM 559 C CA . TYR A 1 71 ? -5.246 3.212 5.144 1.00 95.88 71 TYR A CA 1
ATOM 560 C C . TYR A 1 71 ? -5.763 1.769 5.246 1.00 95.88 71 TYR A C 1
ATOM 562 O O . TYR A 1 71 ? -6.771 1.448 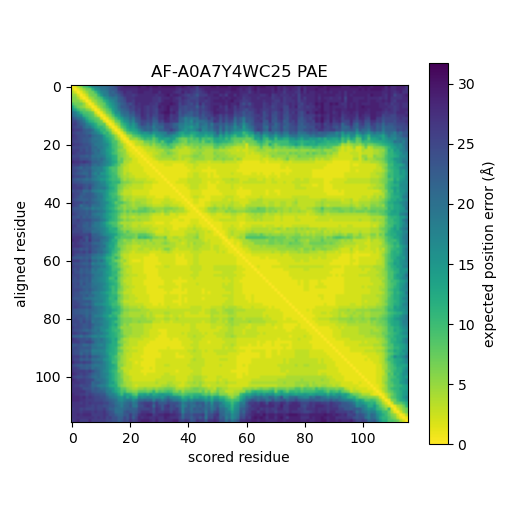4.622 1.00 95.88 71 TYR A O 1
ATOM 570 N N . CYS A 1 72 ? -5.167 0.918 6.088 1.00 97.00 72 CYS A N 1
ATOM 571 C CA . CYS A 1 72 ? -5.739 -0.390 6.429 1.00 97.00 72 CYS A CA 1
ATOM 572 C C . CYS A 1 72 ? -7.144 -0.244 7.031 1.00 97.00 72 CYS A C 1
ATOM 574 O O . CYS A 1 72 ? -8.053 -0.973 6.643 1.00 97.00 72 CYS A O 1
ATOM 576 N N . ALA A 1 73 ? -7.352 0.727 7.927 1.00 96.94 73 ALA A N 1
ATOM 577 C CA . ALA A 1 73 ? -8.671 0.987 8.501 1.00 96.94 73 ALA A CA 1
ATOM 578 C C . ALA A 1 73 ? -9.699 1.374 7.425 1.00 96.94 73 ALA A C 1
ATOM 580 O O . ALA A 1 73 ? -10.834 0.905 7.475 1.00 96.94 73 ALA A O 1
ATOM 581 N N . TYR A 1 74 ? -9.302 2.170 6.425 1.00 95.38 74 TYR A N 1
ATOM 582 C CA . TYR A 1 74 ? -10.144 2.453 5.261 1.00 95.38 74 TYR A CA 1
ATOM 583 C C . TYR A 1 74 ? -10.468 1.181 4.463 1.00 95.38 74 TYR A C 1
ATOM 585 O O . TYR A 1 74 ? -11.648 0.923 4.222 1.00 95.38 74 TYR A O 1
ATOM 593 N N . LEU A 1 75 ? -9.459 0.372 4.115 1.00 95.38 75 LEU A N 1
ATOM 594 C CA . LEU A 1 75 ? -9.620 -0.871 3.346 1.00 95.38 75 LEU A CA 1
ATOM 595 C C . LEU A 1 75 ? -10.531 -1.897 4.039 1.00 95.38 75 LEU A C 1
ATOM 597 O O . LEU A 1 75 ? -11.193 -2.676 3.364 1.00 95.38 75 LEU A O 1
ATOM 601 N N . CYS A 1 76 ? -10.600 -1.890 5.370 1.00 96.75 76 CYS A N 1
ATOM 602 C CA . CYS A 1 76 ? -11.493 -2.757 6.148 1.00 96.75 76 CYS A CA 1
ATOM 603 C C . CYS A 1 76 ? -12.876 -2.137 6.419 1.00 96.75 76 CYS A C 1
ATOM 605 O O . CYS A 1 76 ? -13.734 -2.772 7.034 1.00 96.75 76 CYS A O 1
ATOM 607 N N . SER A 1 77 ? -13.099 -0.879 6.030 1.00 95.75 77 SER A N 1
ATOM 608 C CA . SER A 1 77 ? -14.333 -0.155 6.337 1.00 95.75 77 SER A CA 1
ATOM 609 C C . SER A 1 77 ? -15.397 -0.333 5.247 1.00 95.75 77 SER A C 1
ATOM 611 O O . SER A 1 77 ? -15.056 -0.514 4.079 1.00 95.75 77 SER A O 1
ATOM 613 N N . PRO A 1 78 ? -16.691 -0.148 5.572 1.00 95.19 78 PRO A N 1
ATOM 614 C CA . PRO A 1 78 ? -17.763 -0.121 4.572 1.00 95.19 78 PRO A CA 1
ATOM 615 C C . PRO A 1 78 ? -17.654 1.013 3.537 1.00 95.19 78 PRO A C 1
ATOM 617 O O . PRO A 1 78 ? -18.455 1.059 2.610 1.00 95.19 78 PRO A O 1
ATOM 620 N N . ALA A 1 79 ? -16.728 1.963 3.720 1.00 91.19 79 ALA A N 1
ATOM 621 C CA . ALA A 1 79 ? -16.467 3.032 2.759 1.00 91.19 79 ALA A CA 1
ATOM 622 C C . ALA A 1 79 ? -15.522 2.595 1.625 1.00 91.19 79 ALA A C 1
ATOM 624 O O . ALA A 1 79 ? -15.396 3.310 0.632 1.00 91.19 79 ALA A O 1
ATOM 625 N N . CYS A 1 80 ? -14.845 1.451 1.767 1.00 91.56 80 CYS A N 1
ATOM 626 C CA . CYS A 1 80 ? -14.134 0.818 0.666 1.00 91.56 80 CYS A CA 1
ATOM 627 C C . CYS A 1 80 ? -15.148 0.062 -0.212 1.00 91.56 80 CYS A C 1
ATOM 629 O O . CYS A 1 80 ? -15.981 -0.658 0.342 1.00 91.56 80 CYS A O 1
ATOM 631 N N . PRO A 1 81 ? -15.112 0.190 -1.553 1.00 89.94 81 PRO A N 1
ATOM 632 C CA . PRO A 1 81 ? -16.022 -0.555 -2.429 1.00 89.94 81 PRO A CA 1
ATOM 633 C C . PRO A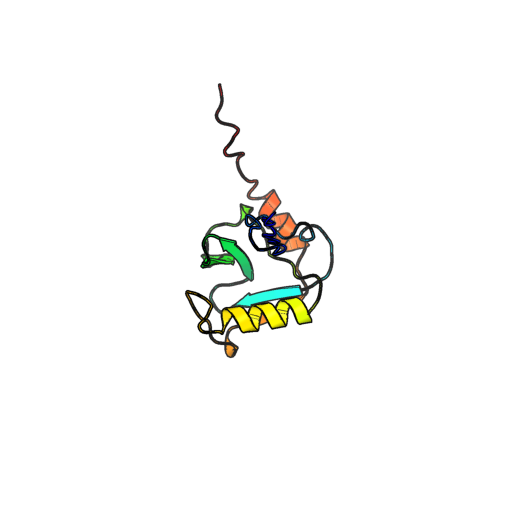 1 81 ? -15.919 -2.075 -2.269 1.00 89.94 81 PRO A C 1
ATOM 635 O O . PRO A 1 81 ? -16.922 -2.776 -2.388 1.00 89.94 81 PRO A O 1
ATOM 638 N N . GLU A 1 82 ? -14.720 -2.569 -1.951 1.00 91.38 82 GLU A N 1
ATOM 639 C CA . GLU A 1 82 ? -14.436 -3.980 -1.689 1.00 91.38 82 GLU A CA 1
ATOM 640 C C . GLU A 1 82 ? -13.739 -4.126 -0.325 1.00 91.38 82 GLU A C 1
ATOM 642 O O . GLU A 1 82 ? -12.510 -4.221 -0.264 1.00 91.38 82 GLU A O 1
ATOM 647 N N . PRO A 1 83 ? -14.500 -4.105 0.789 1.00 94.38 83 PRO A N 1
ATOM 648 C CA . PRO A 1 83 ? -13.921 -4.180 2.122 1.00 94.38 83 PRO A CA 1
ATOM 649 C C . PRO A 1 83 ? -13.176 -5.496 2.354 1.00 94.38 83 PRO A C 1
ATOM 651 O O . PRO A 1 83 ? -13.681 -6.579 2.049 1.00 94.38 83 PRO A O 1
ATOM 654 N N . LEU A 1 84 ? -11.996 -5.398 2.959 1.00 95.94 84 LEU A N 1
ATOM 655 C CA . LEU A 1 84 ? -11.133 -6.528 3.297 1.00 95.94 84 LEU A CA 1
ATOM 656 C C . LEU A 1 84 ? -11.256 -6.910 4.774 1.00 95.94 84 LEU A C 1
ATOM 658 O O . LEU A 1 84 ? -11.809 -6.175 5.596 1.00 95.94 84 LEU A O 1
ATOM 662 N N . HIS A 1 85 ? -10.710 -8.072 5.127 1.00 97.31 85 HIS A N 1
ATOM 663 C CA . HIS A 1 85 ? -10.590 -8.477 6.521 1.00 97.31 85 HIS A CA 1
ATOM 664 C C . HIS A 1 85 ? -9.257 -8.009 7.104 1.00 97.31 85 HIS A C 1
ATOM 666 O O . HIS A 1 85 ? -8.194 -8.262 6.544 1.00 97.31 85 HIS A O 1
ATOM 672 N N . GLU A 1 86 ? -9.309 -7.396 8.287 1.00 96.06 86 GLU A N 1
ATOM 673 C CA . GLU A 1 86 ? -8.121 -6.882 8.984 1.00 96.06 86 GLU A CA 1
ATOM 674 C C . GLU A 1 86 ? -7.047 -7.959 9.192 1.00 96.06 86 GLU A C 1
ATOM 676 O O . GLU A 1 86 ? -5.863 -7.698 9.015 1.00 96.06 86 GLU A O 1
ATOM 681 N N . GLN A 1 87 ? -7.464 -9.192 9.487 1.00 97.44 87 GLN A N 1
ATOM 682 C CA . GLN A 1 87 ? -6.569 -10.337 9.687 1.00 97.44 87 GLN A CA 1
ATOM 683 C C . GLN A 1 87 ? -5.754 -10.731 8.443 1.00 97.44 87 GLN A C 1
ATOM 685 O O . GLN A 1 87 ? -4.769 -11.460 8.565 1.00 97.44 87 GLN A O 1
ATOM 690 N N . ASP A 1 88 ? -6.181 -10.293 7.258 1.00 97.56 88 ASP A N 1
ATOM 691 C CA . ASP A 1 88 ? -5.489 -10.568 6.004 1.00 97.56 88 ASP A CA 1
ATOM 692 C C . ASP A 1 88 ? -4.500 -9.459 5.635 1.00 97.56 88 ASP A C 1
ATOM 694 O O . ASP A 1 88 ? -3.688 -9.660 4.732 1.00 97.56 88 ASP A O 1
ATOM 698 N N . LEU A 1 89 ? -4.527 -8.322 6.337 1.00 98.00 89 LEU A N 1
ATOM 699 C CA . LEU A 1 89 ? -3.639 -7.192 6.103 1.00 98.00 89 LEU A CA 1
ATOM 700 C C . LEU A 1 89 ? -2.470 -7.180 7.090 1.00 98.00 89 LEU A C 1
ATOM 702 O O . LEU A 1 89 ? -2.613 -7.394 8.291 1.00 98.00 89 LEU A O 1
ATOM 706 N N . ALA A 1 90 ? -1.294 -6.853 6.573 1.00 98.19 90 ALA A N 1
ATOM 707 C CA . ALA A 1 90 ? -0.099 -6.613 7.356 1.00 98.19 90 ALA A CA 1
ATOM 708 C C . ALA A 1 90 ? 0.609 -5.356 6.858 1.00 98.19 90 ALA A C 1
ATOM 710 O O . ALA A 1 90 ? 0.650 -5.073 5.661 1.00 98.19 90 ALA A O 1
ATOM 711 N N . ILE A 1 91 ? 1.211 -4.623 7.790 1.00 98.25 91 ILE A N 1
ATOM 712 C CA . ILE A 1 91 ? 2.100 -3.508 7.472 1.00 98.25 91 ILE A CA 1
ATOM 713 C C . ILE A 1 91 ? 3.529 -3.997 7.636 1.00 98.25 91 ILE A C 1
ATOM 715 O O . ILE A 1 91 ? 3.898 -4.518 8.689 1.00 98.25 91 ILE A O 1
ATOM 719 N N . GLN A 1 92 ? 4.333 -3.797 6.602 1.00 97.88 92 GLN A N 1
ATOM 720 C CA . GLN A 1 92 ? 5.737 -4.190 6.578 1.00 97.88 92 GLN A CA 1
ATOM 721 C C . GLN A 1 92 ? 6.618 -3.030 6.100 1.00 97.88 92 GLN A C 1
ATOM 723 O O . GLN A 1 92 ? 6.097 -2.060 5.536 1.00 97.88 92 GLN A O 1
ATOM 728 N N . PRO A 1 93 ? 7.942 -3.086 6.331 1.00 97.94 93 PRO A N 1
ATOM 729 C CA . PRO A 1 93 ? 8.864 -2.117 5.755 1.00 97.94 93 PRO A CA 1
ATOM 730 C C . PRO A 1 93 ? 8.709 -2.042 4.235 1.00 97.94 93 PRO A C 1
ATOM 732 O O . PRO A 1 93 ? 8.485 -3.059 3.574 1.00 97.94 93 PRO A O 1
ATOM 735 N N . TYR A 1 94 ? 8.806 -0.830 3.696 1.00 97.00 94 TYR A N 1
ATOM 736 C CA . TYR A 1 94 ? 8.778 -0.614 2.255 1.00 97.00 94 TYR A CA 1
ATOM 737 C C . TYR A 1 94 ? 9.999 -1.251 1.582 1.00 97.00 94 TYR A C 1
ATOM 739 O O . TYR A 1 94 ? 11.133 -1.010 2.004 1.00 97.00 94 TYR A O 1
ATOM 747 N N . ASP A 1 95 ? 9.760 -2.042 0.537 1.00 95.62 95 ASP A N 1
ATOM 748 C CA . ASP A 1 95 ? 10.810 -2.689 -0.247 1.00 95.62 95 ASP A CA 1
ATOM 749 C C . ASP A 1 95 ? 11.096 -1.868 -1.509 1.00 95.62 95 ASP A C 1
ATOM 751 O O . ASP A 1 95 ? 10.469 -2.044 -2.557 1.00 95.62 95 ASP A O 1
ATOM 755 N N . LEU A 1 96 ? 12.037 -0.929 -1.38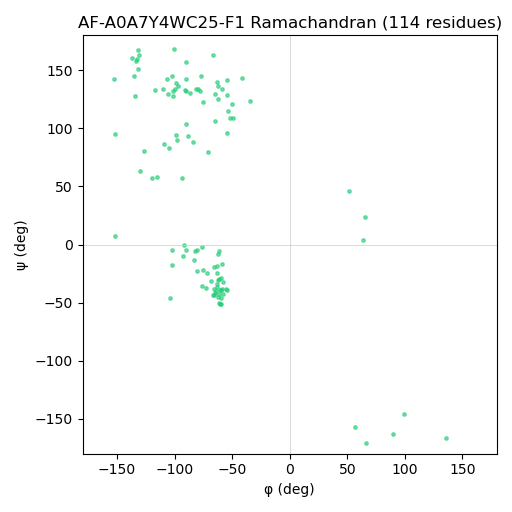2 1.00 95.12 96 LEU A N 1
ATOM 756 C CA . LEU A 1 96 ? 12.449 -0.077 -2.497 1.00 95.12 96 LEU A CA 1
ATOM 757 C C . LEU A 1 96 ? 13.085 -0.895 -3.628 1.00 95.12 96 LEU A C 1
ATOM 759 O O . LEU A 1 96 ? 12.855 -0.579 -4.789 1.00 95.12 96 LEU A O 1
ATOM 763 N N . ALA A 1 97 ? 13.842 -1.949 -3.310 1.00 95.12 97 ALA A N 1
ATOM 764 C CA . ALA A 1 97 ? 14.504 -2.759 -4.328 1.00 95.12 97 ALA A CA 1
ATOM 765 C C . ALA A 1 97 ? 13.472 -3.492 -5.194 1.00 95.12 97 ALA A C 1
ATOM 767 O O . ALA A 1 97 ? 13.570 -3.461 -6.418 1.00 95.12 97 ALA A O 1
ATOM 768 N N . ALA A 1 98 ? 12.440 -4.070 -4.572 1.00 93.38 98 ALA A N 1
ATOM 769 C CA . ALA A 1 98 ? 11.336 -4.686 -5.301 1.00 93.38 98 ALA A CA 1
ATOM 770 C C . ALA A 1 98 ? 10.542 -3.660 -6.128 1.00 93.38 98 ALA A C 1
ATOM 772 O O . ALA A 1 98 ? 10.167 -3.948 -7.263 1.00 93.38 98 ALA A O 1
ATOM 773 N N . HIS A 1 99 ? 10.305 -2.453 -5.598 1.00 92.94 99 HIS A N 1
ATOM 774 C CA . HIS A 1 99 ? 9.689 -1.372 -6.373 1.00 92.94 99 HIS A CA 1
ATOM 775 C C . HIS A 1 99 ? 10.525 -1.016 -7.613 1.00 92.94 99 HIS A C 1
ATOM 777 O O . HIS A 1 99 ? 9.978 -0.979 -8.712 1.00 92.94 99 HIS A O 1
ATOM 783 N N . GLU A 1 100 ? 11.829 -0.777 -7.446 1.00 92.44 100 GLU A N 1
ATOM 784 C CA . GLU A 1 100 ? 12.749 -0.432 -8.536 1.00 92.44 100 GLU A CA 1
ATOM 785 C C . GLU A 1 100 ? 12.847 -1.553 -9.576 1.00 92.44 100 GLU A C 1
ATOM 787 O O . GLU A 1 100 ? 12.810 -1.289 -10.775 1.00 92.44 100 GLU A O 1
ATOM 792 N N . GLU A 1 101 ? 12.932 -2.811 -9.143 1.00 91.81 101 GLU A N 1
ATOM 793 C CA . GLU A 1 101 ? 12.945 -3.966 -10.040 1.00 91.81 101 GLU A CA 1
ATOM 794 C C . GLU A 1 101 ? 11.668 -4.034 -10.888 1.00 91.81 101 GLU A C 1
ATOM 796 O O . GLU A 1 101 ? 11.745 -4.197 -12.106 1.00 91.81 101 GLU A O 1
ATOM 801 N N . LEU A 1 102 ? 10.498 -3.853 -10.266 1.00 89.94 102 LEU A N 1
ATOM 802 C CA . LEU A 1 102 ? 9.209 -3.892 -10.955 1.00 89.94 102 LEU A CA 1
ATOM 803 C C . LEU A 1 102 ? 9.103 -2.824 -12.043 1.00 89.94 102 LEU A C 1
ATOM 805 O O . LEU A 1 102 ? 8.801 -3.153 -13.189 1.00 89.94 102 LEU A O 1
ATOM 809 N N . ILE A 1 103 ? 9.406 -1.566 -11.714 1.00 87.50 103 ILE A N 1
ATOM 810 C CA . ILE A 1 103 ? 9.310 -0.466 -12.684 1.00 87.50 103 ILE A CA 1
ATOM 811 C C . ILE A 1 103 ? 10.367 -0.573 -13.793 1.00 87.50 103 ILE A C 1
ATOM 813 O O . ILE A 1 103 ? 10.104 -0.177 -14.925 1.00 87.50 103 ILE A O 1
ATOM 817 N N . ASN A 1 104 ? 11.550 -1.124 -13.498 1.00 88.00 104 ASN A N 1
ATOM 818 C CA . ASN A 1 104 ? 12.623 -1.279 -14.482 1.00 88.00 104 ASN A CA 1
ATOM 819 C C . ASN A 1 104 ? 12.355 -2.436 -15.452 1.00 88.00 104 ASN A C 1
ATOM 821 O O . ASN A 1 104 ? 12.693 -2.339 -16.630 1.00 88.00 104 ASN A O 1
ATOM 825 N N . ASN A 1 105 ? 11.749 -3.523 -14.968 1.00 88.12 105 ASN A N 1
ATOM 826 C CA . ASN A 1 105 ? 11.393 -4.681 -15.790 1.00 88.12 105 ASN A CA 1
ATOM 827 C C . ASN A 1 105 ? 10.093 -4.467 -16.576 1.00 88.12 105 ASN A C 1
ATOM 829 O O . ASN A 1 105 ? 9.877 -5.113 -17.602 1.00 88.12 105 ASN A O 1
ATOM 833 N N . HIS A 1 106 ? 9.242 -3.557 -16.106 1.00 82.38 106 HIS A N 1
ATOM 834 C CA . HIS A 1 106 ? 7.964 -3.221 -16.718 1.00 82.38 106 HIS A CA 1
ATOM 835 C C . HIS A 1 106 ? 7.839 -1.705 -16.870 1.00 82.38 106 HIS A C 1
ATOM 837 O O . HIS A 1 106 ? 6.973 -1.096 -16.244 1.00 82.38 106 HIS A O 1
ATOM 843 N N . PRO A 1 107 ? 8.699 -1.056 -17.674 1.00 75.06 107 PRO A N 1
ATOM 844 C CA . PRO A 1 107 ? 8.536 0.365 -17.918 1.00 75.06 107 PRO A CA 1
ATOM 845 C C . PRO A 1 107 ? 7.155 0.588 -18.540 1.00 75.06 107 PRO A C 1
ATOM 847 O O . PRO A 1 107 ? 6.769 -0.131 -19.467 1.00 75.06 107 PRO A O 1
ATOM 850 N N . LEU A 1 108 ? 6.409 1.578 -18.037 1.00 67.00 108 LEU A N 1
ATOM 851 C CA . LEU A 1 108 ? 5.206 2.063 -18.709 1.00 67.00 108 LEU A CA 1
ATOM 852 C C . LEU A 1 108 ? 5.609 2.375 -20.151 1.00 67.00 108 LEU A C 1
ATOM 854 O O . LEU A 1 108 ? 6.337 3.338 -20.394 1.00 67.00 108 LEU A O 1
ATOM 858 N N . HIS A 1 109 ? 5.155 1.560 -21.108 1.00 55.34 109 HIS A N 1
ATOM 859 C CA . HIS A 1 109 ? 5.158 1.981 -22.499 1.00 55.34 109 HIS A CA 1
ATOM 860 C C . HIS A 1 109 ? 4.407 3.302 -22.499 1.00 55.34 109 HIS A C 1
ATOM 862 O O . HIS A 1 109 ? 3.236 3.325 -22.112 1.00 55.34 109 HIS A O 1
ATOM 868 N N . SER A 1 110 ? 5.085 4.402 -22.833 1.00 50.22 110 SER A N 1
ATOM 869 C CA . SER A 1 110 ? 4.440 5.702 -22.914 1.00 50.22 110 SER A CA 1
ATOM 870 C C . SER A 1 110 ? 3.183 5.519 -23.754 1.00 50.22 110 SER A C 1
ATOM 872 O O . SER A 1 110 ? 3.261 5.334 -24.965 1.00 50.22 110 SER A O 1
ATOM 874 N N . ALA A 1 111 ? 2.005 5.590 -23.133 1.00 50.25 111 ALA A N 1
ATOM 875 C CA . ALA A 1 111 ? 0.737 5.556 -23.860 1.00 50.25 111 ALA A CA 1
ATOM 876 C C . ALA A 1 111 ? 0.612 6.753 -24.837 1.00 50.25 111 ALA A C 1
ATOM 878 O O . ALA A 1 111 ? -0.324 6.822 -25.626 1.00 50.25 111 ALA A O 1
ATOM 879 N N . TRP A 1 112 ? 1.582 7.675 -24.789 1.00 50.38 112 TRP A N 1
ATOM 880 C CA . TRP A 1 112 ? 1.774 8.836 -25.653 1.00 50.38 112 TRP A CA 1
ATOM 881 C C . TRP A 1 112 ? 2.869 8.666 -26.723 1.00 50.38 112 TRP A C 1
ATOM 883 O O . TRP A 1 112 ? 3.006 9.538 -27.573 1.00 50.38 112 TRP A O 1
ATOM 893 N N . GLU A 1 113 ? 3.619 7.560 -26.736 1.00 49.84 113 GLU A N 1
ATOM 894 C CA . GLU A 1 113 ? 4.534 7.197 -27.831 1.00 49.84 113 GLU A CA 1
ATOM 895 C C . GLU A 1 113 ? 3.804 6.282 -28.820 1.00 49.84 113 GLU A C 1
ATOM 897 O O . GLU A 1 113 ? 4.201 5.153 -29.096 1.00 49.84 113 GLU A O 1
ATOM 902 N N . THR A 1 114 ? 2.685 6.764 -29.360 1.00 44.50 114 THR A N 1
ATOM 903 C CA . THR A 1 114 ? 2.211 6.226 -30.638 1.00 44.50 114 THR A CA 1
ATOM 904 C C . THR A 1 114 ? 3.120 6.817 -31.720 1.00 44.50 114 THR A C 1
ATOM 906 O O . THR A 1 114 ? 3.241 8.043 -31.773 1.00 44.50 114 THR A O 1
ATOM 909 N N . PRO A 1 115 ? 3.809 6.009 -32.545 1.00 52.81 115 PRO A N 1
ATOM 910 C CA . PRO A 1 115 ? 4.671 6.551 -33.585 1.00 52.81 115 PRO A CA 1
ATOM 911 C C . PRO A 1 115 ? 3.837 7.346 -34.597 1.00 52.81 115 PRO A C 1
ATOM 913 O O . PRO A 1 115 ? 2.724 6.944 -34.943 1.00 52.81 115 PRO A O 1
ATOM 916 N N . ILE A 1 116 ? 4.397 8.479 -35.029 1.00 45.75 116 ILE A N 1
ATOM 917 C CA . ILE A 1 116 ? 3.940 9.254 -36.191 1.00 45.75 116 ILE A CA 1
ATOM 918 C C . ILE A 1 116 ? 4.206 8.437 -37.458 1.00 45.75 116 ILE A C 1
ATOM 920 O O . ILE A 1 116 ? 5.309 7.845 -37.536 1.00 45.75 116 ILE A O 1
#

Radius of gyration: 17.02 Å; Cα contacts (8 Å, |Δi|>4): 170; chains: 1; bounding box: 38×56×47 Å

Sequence (116 aa):
MLLWKKHYDTEGGRTMSLESSSHLPGGFQIMHRTLGIYQGSAIELAFWYPSSGMPEYGLCRFVTKEKAESYCAYLCSPACPEPLHEQDLAIQPYDLAAHEELINNHPLHSAWETPI

pLDDT: mean 80.77, std 21.14, range [30.22, 98.25]

Mean predicted aligned error: 9.89 Å